Protein AF-A0A7Y6E317-F1 (afdb_monomer)

pLDDT: mean 88.67, std 10.85, range [47.34, 97.62]

Solvent-accessible surface area (backbone atoms only — not comparable to full-atom values): 9602 Å² total; per-residue (Å²): 120,36,88,56,38,28,63,98,38,76,61,30,47,46,43,98,84,59,35,38,31,49,79,57,83,56,77,67,65,82,89,54,83,58,74,73,53,72,51,74,53,86,50,96,90,44,61,62,51,70,59,66,52,75,54,56,74,74,80,48,93,50,14,45,26,78,70,55,42,61,50,78,48,72,68,90,76,86,43,67,40,76,44,50,21,90,73,31,57,73,54,52,44,40,27,35,38,28,58,35,38,39,33,60,44,98,93,46,77,42,65,43,77,62,68,45,67,31,55,73,78,43,53,29,34,65,37,78,44,66,49,86,59,79,48,99,75,80,63,81,56,81,42,75,58,98,61,34,23,35,34,68,53,66,30,57,39,54,67,66,116

Radius of gyration: 15.61 Å; Cα contacts (8 Å, |Δi|>4): 327; chains: 1; bounding box: 36×40×39 Å

Structure (mmCIF, N/CA/C/O backbone):
data_AF-A0A7Y6E317-F1
#
_entry.id   AF-A0A7Y6E317-F1
#
loop_
_atom_site.group_PDB
_atom_site.id
_atom_site.type_symbol
_atom_site.label_atom_id
_atom_site.label_alt_id
_atom_site.label_comp_id
_atom_site.label_asym_id
_atom_site.label_entity_id
_atom_site.label_seq_id
_atom_site.pdbx_PDB_ins_code
_atom_site.Cartn_x
_atom_site.Cartn_y
_atom_site.Cartn_z
_atom_site.occupancy
_atom_site.B_iso_or_equiv
_atom_site.auth_seq_id
_atom_site.auth_comp_id
_atom_site.auth_asym_id
_atom_site.auth_atom_id
_atom_site.pdbx_PDB_model_num
ATOM 1 N N . ILE A 1 1 ? -8.716 -2.392 -4.555 1.00 86.50 1 ILE A N 1
ATOM 2 C CA . ILE A 1 1 ? -8.665 -1.163 -5.381 1.00 86.50 1 ILE A CA 1
ATOM 3 C C . ILE A 1 1 ? -7.260 -1.083 -5.935 1.00 86.50 1 ILE A C 1
ATOM 5 O O . ILE A 1 1 ? -6.345 -1.385 -5.187 1.00 86.50 1 ILE A O 1
ATOM 9 N N . ALA A 1 2 ? -7.103 -0.857 -7.234 1.00 85.69 2 ALA A N 1
ATOM 10 C CA . ALA A 1 2 ? -5.797 -0.794 -7.885 1.00 85.69 2 ALA A CA 1
ATOM 11 C C . ALA A 1 2 ? -5.944 -0.103 -9.243 1.00 85.69 2 ALA A C 1
ATOM 13 O O . ALA A 1 2 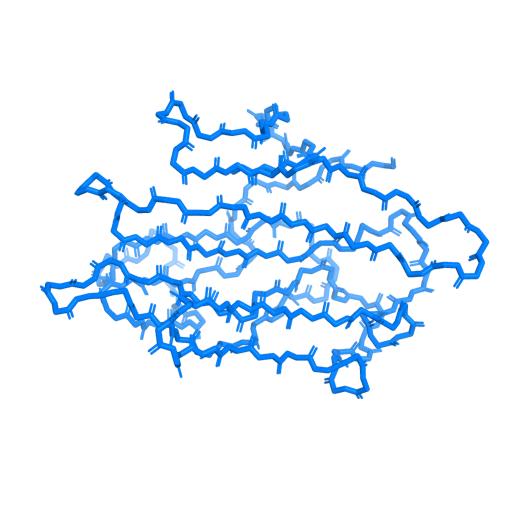? -6.921 -0.361 -9.956 1.00 85.69 2 ALA A O 1
ATOM 14 N N . ALA A 1 3 ? -4.952 0.710 -9.609 1.00 86.44 3 ALA A N 1
ATOM 15 C CA . ALA A 1 3 ? -4.855 1.347 -10.922 1.00 86.44 3 ALA A CA 1
ATOM 16 C C . ALA A 1 3 ? -4.437 0.377 -12.049 1.00 86.44 3 ALA A C 1
ATOM 18 O O . ALA A 1 3 ? -4.433 0.741 -13.219 1.00 86.44 3 ALA A O 1
ATOM 19 N N . PHE A 1 4 ? -4.164 -0.887 -11.714 1.00 87.81 4 PHE A N 1
ATOM 20 C CA . PHE A 1 4 ? -3.746 -1.938 -12.641 1.00 87.81 4 PHE A CA 1
ATOM 21 C C . PHE A 1 4 ? -4.597 -3.216 -12.489 1.00 87.81 4 PHE A C 1
ATOM 23 O O . PHE A 1 4 ? -5.147 -3.491 -11.411 1.00 87.81 4 PHE A O 1
ATOM 30 N N . PRO A 1 5 ? -4.733 -4.026 -13.557 1.00 91.25 5 PRO A N 1
ATOM 31 C CA . PRO A 1 5 ? -5.554 -5.232 -13.543 1.00 91.25 5 PRO A CA 1
ATOM 32 C C . PRO A 1 5 ? -4.842 -6.427 -12.891 1.00 91.25 5 PRO A C 1
ATOM 34 O O . PRO A 1 5 ? -3.612 -6.504 -12.816 1.00 91.25 5 PRO A O 1
ATOM 37 N N . ALA A 1 6 ? -5.637 -7.404 -12.464 1.00 93.81 6 ALA A N 1
ATOM 38 C CA . ALA A 1 6 ? -5.183 -8.751 -12.131 1.00 93.81 6 ALA A CA 1
ATOM 39 C C . ALA A 1 6 ? -6.094 -9.787 -12.795 1.00 93.81 6 ALA A C 1
ATOM 41 O O . ALA A 1 6 ? -7.154 -9.460 -13.329 1.00 93.81 6 ALA A O 1
ATOM 42 N N . THR A 1 7 ? -5.681 -11.049 -12.769 1.00 94.06 7 THR A N 1
ATOM 43 C CA . THR A 1 7 ? -6.450 -12.162 -13.339 1.00 94.06 7 THR A CA 1
ATOM 44 C C . THR A 1 7 ? -7.867 -12.178 -12.759 1.00 94.06 7 THR A C 1
ATOM 46 O O . THR A 1 7 ? -8.041 -12.347 -11.555 1.00 94.06 7 THR A O 1
ATOM 49 N N . GLY A 1 8 ? -8.876 -11.967 -13.610 1.00 93.25 8 GLY A N 1
ATOM 50 C CA . GLY A 1 8 ? -10.289 -11.922 -13.210 1.00 93.25 8 GLY A CA 1
ATOM 51 C C . GLY A 1 8 ? -10.718 -10.677 -12.422 1.00 93.25 8 GLY A C 1
ATOM 52 O O . GLY A 1 8 ? -11.879 -10.591 -12.031 1.00 93.25 8 GLY A O 1
ATOM 53 N N . ILE A 1 9 ? -9.825 -9.706 -12.198 1.00 93.19 9 ILE A N 1
ATOM 54 C CA . ILE A 1 9 ? -10.099 -8.490 -11.423 1.00 93.19 9 ILE A CA 1
ATOM 55 C C . ILE A 1 9 ? -9.816 -7.251 -12.288 1.00 93.19 9 ILE A C 1
ATOM 57 O O . ILE A 1 9 ? -8.646 -6.951 -12.554 1.00 93.19 9 ILE A O 1
ATOM 61 N N . PRO A 1 10 ? -10.854 -6.504 -12.716 1.00 91.94 10 PRO A N 1
ATOM 62 C CA . PRO A 1 10 ? -10.664 -5.289 -13.499 1.00 91.94 10 PRO A CA 1
ATOM 63 C C . PRO A 1 10 ? -10.066 -4.157 -12.655 1.00 91.94 10 PRO A C 1
ATOM 65 O O . PRO A 1 10 ? -10.118 -4.178 -11.421 1.00 91.94 10 PRO A O 1
ATOM 68 N N . ILE A 1 11 ? -9.544 -3.137 -13.341 1.00 92.12 11 ILE A N 1
ATOM 69 C CA . ILE A 1 11 ? -9.101 -1.883 -12.722 1.00 92.12 11 ILE A CA 1
ATOM 70 C C . ILE A 1 11 ? -10.285 -1.248 -11.990 1.00 92.12 11 ILE A C 1
ATOM 72 O O . ILE A 1 11 ? -11.388 -1.143 -12.531 1.00 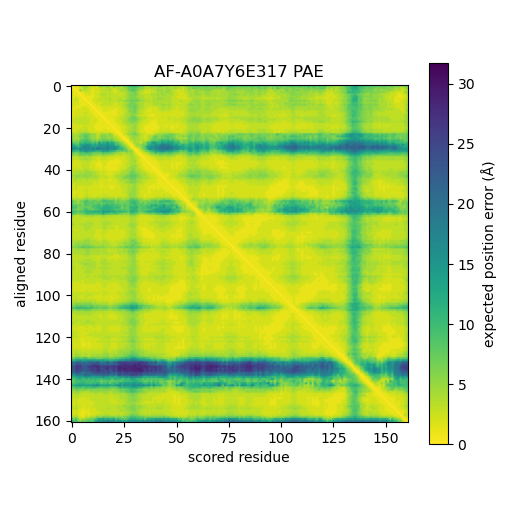92.12 11 ILE A O 1
ATOM 76 N N . ARG A 1 12 ? -10.047 -0.814 -10.753 1.00 94.44 12 ARG A N 1
ATOM 77 C CA . ARG A 1 12 ? -10.998 -0.030 -9.962 1.00 94.44 12 ARG A CA 1
ATOM 78 C C . ARG A 1 12 ? -10.211 0.973 -9.142 1.00 94.44 12 ARG A C 1
ATOM 80 O O . ARG A 1 12 ? -9.424 0.556 -8.292 1.00 94.44 12 ARG A O 1
ATOM 87 N N . LEU A 1 13 ? -10.460 2.256 -9.390 1.00 94.75 13 LEU A N 1
ATOM 88 C CA . LEU A 1 13 ? -9.830 3.366 -8.674 1.00 94.75 13 LEU A CA 1
ATOM 89 C C . LEU A 1 13 ? -10.569 3.735 -7.387 1.00 94.75 13 LEU A C 1
ATOM 91 O O . LEU A 1 13 ? -9.992 4.398 -6.541 1.00 94.75 13 LEU A O 1
ATOM 95 N N . SER A 1 14 ? -11.806 3.276 -7.193 1.00 96.25 14 SER A N 1
ATOM 96 C CA . SER A 1 14 ? -12.551 3.511 -5.958 1.00 96.25 14 SER A CA 1
ATOM 97 C C . SER A 1 14 ? -13.300 2.273 -5.474 1.00 96.25 14 SER A C 1
ATOM 99 O O . SER A 1 14 ? -13.703 1.416 -6.274 1.00 96.25 14 SER A O 1
ATOM 101 N N . SER A 1 15 ? -13.495 2.169 -4.158 1.00 94.00 15 SER A N 1
ATOM 102 C CA . SER A 1 15 ? -14.475 1.250 -3.573 1.00 94.00 15 SER A CA 1
ATOM 103 C C . SER A 1 15 ? -15.893 1.635 -3.999 1.00 94.00 15 SER A C 1
ATOM 105 O O . SER A 1 15 ? -16.148 2.755 -4.446 1.00 94.00 15 SER A O 1
ATOM 107 N N . ALA A 1 16 ? -16.825 0.685 -3.898 1.00 92.44 16 ALA A N 1
ATOM 108 C CA . ALA A 1 16 ? -18.210 0.894 -4.324 1.00 92.44 16 ALA A CA 1
ATOM 109 C C . ALA A 1 16 ? -18.914 2.015 -3.538 1.00 92.44 16 ALA A C 1
ATOM 111 O O . ALA A 1 16 ? -19.790 2.681 -4.075 1.00 92.44 16 ALA A O 1
ATOM 112 N N . ASP A 1 17 ? -18.511 2.222 -2.286 1.00 93.56 17 ASP A N 1
ATOM 113 C CA . ASP A 1 17 ? -19.004 3.262 -1.383 1.00 93.56 17 ASP A CA 1
ATOM 114 C C . ASP A 1 17 ? -18.135 4.534 -1.377 1.00 93.56 17 ASP A C 1
ATOM 116 O O . ASP A 1 17 ? -18.422 5.458 -0.625 1.00 93.56 17 ASP A O 1
ATOM 120 N N . GLY A 1 18 ? -17.072 4.591 -2.189 1.00 95.00 18 GLY A N 1
ATOM 121 C CA . GLY A 1 18 ? -16.167 5.743 -2.282 1.00 95.00 18 GLY A CA 1
ATOM 122 C C . GLY A 1 18 ? -15.202 5.923 -1.104 1.00 95.00 18 GLY A C 1
ATOM 123 O O . GLY A 1 18 ? -14.386 6.839 -1.137 1.00 95.00 18 GLY A O 1
ATOM 124 N N . ALA A 1 19 ? -15.252 5.049 -0.097 1.00 95.94 19 ALA A N 1
ATOM 125 C CA . ALA A 1 19 ? -14.423 5.126 1.102 1.00 95.94 19 ALA A CA 1
ATOM 126 C C . ALA A 1 19 ? -12.917 4.972 0.839 1.00 95.94 19 ALA A C 1
ATOM 128 O O . ALA A 1 19 ? -12.110 5.514 1.583 1.00 95.94 19 ALA A O 1
ATOM 129 N N . VAL A 1 20 ? -12.519 4.245 -0.208 1.00 96.62 20 VAL A N 1
ATOM 130 C CA . VAL A 1 20 ? -11.116 4.134 -0.636 1.00 96.62 20 VAL A CA 1
ATOM 131 C C . VAL A 1 20 ? -11.015 4.613 -2.072 1.00 96.62 20 VAL A C 1
ATOM 133 O O . VAL A 1 20 ? -11.698 4.059 -2.938 1.00 96.62 20 VAL A O 1
ATOM 136 N N . ARG A 1 21 ? -10.155 5.599 -2.341 1.00 96.81 21 ARG A N 1
ATOM 137 C CA . ARG A 1 21 ? -10.000 6.221 -3.660 1.00 96.81 21 ARG A CA 1
ATOM 138 C C . ARG A 1 21 ? -8.531 6.423 -4.017 1.00 96.81 21 ARG A C 1
ATOM 140 O O . ARG A 1 21 ? -7.817 7.159 -3.358 1.00 96.81 21 ARG A O 1
ATOM 147 N N . HIS A 1 22 ? -8.096 5.807 -5.105 1.00 94.88 22 HIS A N 1
ATOM 148 C CA . HIS A 1 22 ? -6.812 6.074 -5.743 1.00 94.88 22 HIS A CA 1
ATOM 149 C C . HIS A 1 22 ? -6.952 7.297 -6.652 1.00 94.88 22 HIS A C 1
ATOM 151 O O . HIS A 1 22 ? -7.849 7.326 -7.500 1.00 94.88 22 HIS A O 1
ATOM 157 N N . LEU A 1 23 ? -6.068 8.287 -6.520 1.00 92.69 23 LEU A N 1
ATOM 158 C CA . LEU A 1 23 ? -6.168 9.558 -7.255 1.00 92.69 23 LEU A CA 1
ATOM 159 C C . LEU A 1 23 ? -5.662 9.501 -8.710 1.00 92.69 23 LEU A C 1
ATOM 161 O O . LEU A 1 23 ? -5.564 10.530 -9.372 1.00 92.69 23 LEU A O 1
ATOM 165 N N . GLY A 1 24 ? -5.417 8.298 -9.230 1.00 83.62 24 GLY A N 1
ATOM 166 C CA . GLY A 1 24 ? -4.831 8.054 -10.551 1.00 83.62 24 GLY A CA 1
ATOM 167 C C . GLY A 1 24 ? -3.385 7.555 -10.498 1.00 83.62 24 GLY A C 1
ATOM 168 O O . GLY A 1 24 ? -2.719 7.684 -9.477 1.00 83.62 24 GLY A O 1
ATOM 169 N N . ASP A 1 25 ? -2.962 6.943 -11.604 1.00 82.00 25 ASP A N 1
ATOM 170 C CA . ASP A 1 25 ? -1.586 6.503 -11.879 1.00 82.00 25 ASP A CA 1
ATOM 171 C C . ASP A 1 25 ? -0.785 7.705 -12.393 1.00 82.00 25 ASP A C 1
ATOM 173 O O . ASP A 1 25 ? -1.223 8.383 -13.334 1.00 82.00 25 ASP A O 1
ATOM 177 N N . VAL A 1 26 ? 0.359 7.996 -11.775 1.00 82.69 26 VAL A N 1
ATOM 178 C CA . VAL A 1 26 ? 1.191 9.153 -12.121 1.00 82.69 26 VAL A CA 1
ATOM 179 C C . VAL A 1 26 ? 2.508 8.666 -12.695 1.00 82.69 26 VAL A C 1
ATOM 181 O O . VAL A 1 26 ? 3.377 8.127 -12.016 1.00 82.69 26 VAL A O 1
ATOM 184 N N . LYS A 1 27 ? 2.698 8.921 -13.989 1.00 76.25 27 LYS A N 1
ATOM 185 C CA . LYS A 1 27 ? 3.952 8.591 -14.664 1.00 76.25 27 LYS A CA 1
ATOM 186 C C . LYS A 1 27 ? 4.990 9.665 -14.402 1.00 76.25 27 LYS A C 1
ATOM 188 O O . LYS A 1 27 ? 4.733 10.855 -14.574 1.00 76.25 27 LYS A O 1
ATOM 193 N N . ARG A 1 28 ? 6.207 9.234 -14.078 1.00 71.19 28 ARG A N 1
ATOM 194 C CA . ARG A 1 28 ? 7.352 10.135 -13.972 1.00 71.19 28 ARG A CA 1
ATOM 195 C C . ARG A 1 28 ? 7.631 10.793 -15.327 1.00 71.19 28 ARG A C 1
ATOM 197 O O . ARG A 1 28 ? 7.905 10.103 -16.307 1.00 71.19 28 ARG A O 1
ATOM 204 N N . SER A 1 29 ? 7.611 12.125 -15.374 1.00 67.81 29 SER A N 1
ATOM 205 C CA . SER A 1 29 ? 8.057 12.907 -16.532 1.00 67.81 29 SER A CA 1
ATOM 206 C C . SER A 1 29 ? 9.330 13.682 -16.188 1.00 67.81 29 SER A C 1
ATOM 208 O O . SER A 1 29 ? 9.299 14.667 -15.448 1.00 67.81 29 SER A O 1
ATOM 210 N N . GLY A 1 30 ? 10.468 13.243 -16.727 1.00 68.88 30 GLY A N 1
ATOM 211 C CA . GLY A 1 30 ? 11.760 13.888 -16.487 1.00 68.88 30 GLY A CA 1
ATOM 212 C C . GLY A 1 30 ? 12.221 13.795 -15.025 1.00 68.88 30 GLY A C 1
ATOM 213 O O . GLY A 1 30 ? 12.165 12.732 -14.407 1.00 68.88 30 GLY A O 1
ATOM 214 N N . ALA A 1 31 ? 12.720 14.907 -14.478 1.00 66.88 31 ALA A N 1
ATOM 215 C CA . ALA A 1 31 ? 13.331 14.943 -13.147 1.00 66.88 31 ALA A CA 1
ATOM 216 C C . ALA A 1 31 ? 12.325 15.023 -11.983 1.00 66.88 31 ALA A C 1
ATOM 218 O O . ALA A 1 31 ? 12.718 14.763 -10.847 1.00 66.88 31 ALA A O 1
ATOM 219 N N . GLN A 1 32 ? 11.056 15.360 -12.240 1.00 73.88 32 GLN A N 1
ATOM 220 C CA . GLN A 1 32 ? 10.048 15.527 -11.188 1.00 73.88 32 GLN A CA 1
ATOM 221 C C . GLN A 1 32 ? 9.718 14.191 -10.515 1.00 73.88 32 GLN A C 1
ATOM 223 O O . GLN A 1 32 ? 9.691 13.149 -11.173 1.00 73.88 32 GLN A O 1
ATOM 228 N N . MET A 1 33 ? 9.490 14.227 -9.202 1.00 80.44 33 MET A N 1
ATOM 229 C CA . MET A 1 33 ? 8.986 13.075 -8.460 1.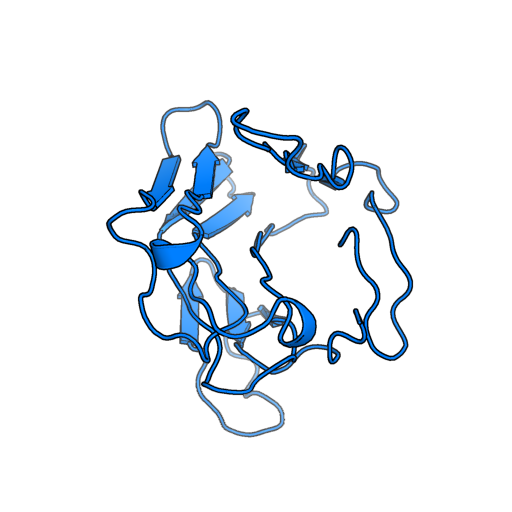00 80.44 33 MET A CA 1
ATOM 230 C C . MET A 1 33 ? 7.532 12.828 -8.858 1.00 80.44 33 MET A C 1
ATOM 232 O O . MET A 1 33 ? 6.736 13.762 -8.900 1.00 80.44 33 MET A O 1
ATOM 236 N N . ALA A 1 34 ? 7.211 11.577 -9.180 1.00 87.56 34 ALA A N 1
ATOM 237 C CA . ALA A 1 34 ? 5.830 11.141 -9.312 1.00 87.56 34 ALA A CA 1
ATOM 238 C C . ALA A 1 34 ? 5.313 10.770 -7.921 1.00 87.56 34 ALA A C 1
ATOM 240 O O . ALA A 1 34 ? 6.004 10.067 -7.182 1.00 87.56 34 ALA A O 1
ATOM 241 N N . GLU A 1 35 ? 4.122 11.248 -7.585 1.00 91.19 35 GLU A N 1
ATOM 242 C CA . GLU A 1 35 ? 3.440 10.947 -6.332 1.00 91.19 35 GLU A CA 1
ATOM 243 C C . GLU A 1 35 ? 2.070 10.358 -6.652 1.00 91.19 35 GLU A C 1
ATOM 245 O O . GLU A 1 35 ? 1.320 10.906 -7.462 1.00 91.19 35 GLU A O 1
ATOM 250 N N . GLU A 1 36 ? 1.754 9.238 -6.010 1.00 92.31 36 GLU A N 1
ATOM 251 C CA . GLU A 1 36 ? 0.447 8.600 -6.089 1.00 92.31 36 GLU A CA 1
ATOM 252 C C . GLU A 1 36 ? -0.176 8.556 -4.705 1.00 92.31 36 GLU A C 1
ATOM 254 O O . GLU A 1 36 ? 0.455 8.139 -3.735 1.00 92.31 36 GLU A O 1
ATOM 259 N N . VAL A 1 37 ? -1.439 8.969 -4.626 1.00 95.00 37 VAL A N 1
ATOM 260 C CA . VAL A 1 37 ? -2.161 9.102 -3.362 1.00 95.00 37 VAL A CA 1
ATOM 261 C C . VAL A 1 37 ? -3.378 8.185 -3.362 1.00 95.00 37 VAL A C 1
ATOM 263 O O . VAL A 1 37 ? -4.149 8.130 -4.329 1.00 95.00 37 VAL A O 1
ATOM 266 N N . ILE A 1 38 ? -3.563 7.482 -2.246 1.00 96.31 38 ILE A N 1
ATOM 267 C CA . ILE A 1 38 ? -4.782 6.743 -1.928 1.00 96.31 38 ILE A CA 1
ATOM 268 C C . ILE A 1 38 ? -5.459 7.455 -0.759 1.00 96.31 38 ILE A C 1
ATOM 270 O O . ILE A 1 38 ? -4.978 7.413 0.367 1.00 96.31 38 ILE A O 1
ATOM 274 N N . GLU A 1 39 ? -6.596 8.086 -1.025 1.00 96.56 39 GLU A N 1
ATOM 275 C CA . GLU A 1 39 ? -7.443 8.669 0.009 1.00 96.56 39 GLU A CA 1
ATOM 276 C C . GLU A 1 39 ? -8.323 7.598 0.650 1.00 96.56 39 GLU A C 1
ATOM 278 O O . GLU A 1 39 ? -8.924 6.763 -0.039 1.00 96.56 39 GLU A O 1
ATOM 283 N N . ILE A 1 40 ? -8.422 7.645 1.978 1.00 96.50 40 ILE A N 1
ATOM 284 C CA . ILE A 1 40 ? -9.181 6.681 2.769 1.00 96.50 40 ILE A CA 1
ATOM 285 C C . ILE A 1 40 ? -10.063 7.436 3.763 1.00 96.50 40 ILE A C 1
ATOM 287 O O . ILE A 1 40 ? -9.576 8.066 4.695 1.00 96.50 40 ILE A O 1
ATOM 291 N N . HIS A 1 41 ? -11.374 7.312 3.585 1.00 94.69 41 HIS A N 1
ATOM 292 C CA . HIS A 1 41 ? -12.398 7.774 4.513 1.00 94.69 41 HIS A CA 1
ATOM 293 C C . HIS A 1 41 ? -13.095 6.546 5.097 1.00 94.69 41 HIS A C 1
ATOM 295 O O . HIS A 1 41 ? -14.017 5.993 4.494 1.00 94.69 41 HIS A O 1
ATOM 301 N N . LEU A 1 42 ? -12.608 6.073 6.247 1.00 93.12 42 LEU A N 1
ATOM 302 C CA . LEU A 1 42 ? -13.151 4.872 6.881 1.00 93.12 42 LEU A CA 1
ATOM 303 C C . LEU A 1 42 ? -14.610 5.075 7.303 1.00 93.12 42 LEU A C 1
ATOM 305 O O . LEU A 1 42 ? -15.030 6.160 7.699 1.00 93.12 42 LEU A O 1
ATOM 309 N N . ASN A 1 43 ? -15.370 3.988 7.228 1.00 92.38 43 ASN A N 1
ATOM 310 C CA . ASN A 1 43 ? -16.732 3.885 7.732 1.00 92.38 43 ASN A CA 1
ATOM 311 C C . ASN A 1 43 ? -16.902 2.542 8.457 1.00 92.38 43 ASN A C 1
ATOM 313 O O . ASN A 1 43 ? -16.038 1.664 8.363 1.00 92.38 43 ASN A O 1
ATOM 317 N N . ASP A 1 44 ? -18.034 2.351 9.132 1.00 91.19 44 ASP A N 1
ATOM 318 C CA . ASP A 1 44 ? -18.291 1.176 9.980 1.00 91.19 44 ASP A CA 1
ATOM 319 C C . ASP A 1 44 ? -18.309 -0.165 9.224 1.00 91.19 44 ASP A C 1
ATOM 321 O O . ASP A 1 44 ? -18.277 -1.233 9.833 1.00 91.19 44 ASP A O 1
ATOM 325 N N . ARG A 1 45 ? -18.352 -0.146 7.886 1.00 91.81 45 ARG A N 1
ATOM 326 C CA . ARG A 1 45 ? -18.302 -1.353 7.045 1.00 91.81 45 ARG A CA 1
ATOM 327 C C . ARG A 1 45 ? -16.875 -1.775 6.705 1.00 91.81 45 ARG A C 1
ATOM 329 O O . ARG A 1 45 ? -16.681 -2.862 6.162 1.00 91.81 45 ARG A O 1
ATOM 336 N N . ILE A 1 46 ? -15.884 -0.936 7.000 1.00 93.19 46 ILE A N 1
ATOM 337 C CA . ILE A 1 46 ? -14.474 -1.194 6.719 1.00 93.19 46 ILE A CA 1
ATOM 338 C C . ILE A 1 46 ? -13.755 -1.437 8.035 1.00 93.19 46 ILE A C 1
ATOM 340 O O . ILE A 1 46 ? -13.546 -0.526 8.829 1.00 93.19 46 ILE A O 1
ATOM 344 N N . ARG A 1 47 ? -13.329 -2.686 8.235 1.00 93.38 47 ARG A N 1
ATOM 345 C CA . ARG A 1 47 ? -12.513 -3.074 9.388 1.00 93.38 47 ARG A CA 1
ATOM 346 C C . ARG A 1 47 ? -11.070 -2.581 9.261 1.00 93.38 47 ARG A C 1
ATOM 348 O O . ARG A 1 47 ? -10.491 -2.139 10.248 1.00 93.38 47 ARG A O 1
ATOM 355 N N . ALA A 1 48 ? -10.497 -2.677 8.064 1.00 95.00 48 ALA A N 1
ATOM 356 C CA . ALA A 1 48 ? -9.142 -2.228 7.782 1.00 95.00 48 ALA A CA 1
ATOM 357 C C . ALA A 1 48 ? -8.919 -1.969 6.291 1.00 95.00 48 ALA A C 1
ATOM 359 O O . ALA A 1 48 ? -9.630 -2.506 5.437 1.00 95.00 48 ALA A O 1
ATOM 360 N N . VAL A 1 49 ? -7.876 -1.198 5.997 1.00 96.06 49 VAL A N 1
ATOM 361 C CA . VAL A 1 49 ? -7.312 -1.010 4.662 1.00 96.06 49 VAL A CA 1
ATOM 362 C C . VAL A 1 49 ? -5.827 -1.346 4.716 1.00 96.06 49 VAL A C 1
ATOM 364 O O . VAL A 1 49 ? -5.102 -0.889 5.595 1.00 96.06 49 VAL A O 1
ATOM 367 N N . ILE A 1 50 ? -5.375 -2.159 3.767 1.00 96.44 50 ILE A N 1
ATOM 368 C CA . ILE A 1 50 ? -3.976 -2.564 3.635 1.00 96.44 50 ILE A CA 1
ATOM 369 C C . ILE A 1 50 ? -3.506 -2.022 2.289 1.00 96.44 50 ILE A C 1
ATOM 371 O O . ILE A 1 50 ? -3.839 -2.626 1.269 1.00 96.44 50 ILE A O 1
ATOM 375 N N . PRO A 1 51 ? -2.849 -0.853 2.240 1.00 95.88 51 PRO A N 1
ATOM 376 C CA . PRO A 1 51 ? -2.248 -0.353 1.011 1.00 95.88 51 PRO A CA 1
ATOM 377 C C . PRO A 1 51 ? -1.032 -1.205 0.631 1.00 95.88 51 PRO A C 1
ATOM 379 O O . PRO A 1 51 ? -0.325 -1.726 1.492 1.00 95.88 51 PRO A O 1
ATOM 382 N N . TRP A 1 52 ? -0.773 -1.340 -0.667 1.00 95.56 52 TRP A N 1
ATOM 383 C CA . TRP A 1 52 ? 0.459 -1.944 -1.164 1.00 95.56 52 TRP A CA 1
ATOM 384 C C . TRP A 1 52 ? 0.960 -1.198 -2.396 1.00 95.56 52 TRP A C 1
ATOM 386 O O . TRP A 1 52 ? 0.172 -0.819 -3.262 1.00 95.56 52 TRP A O 1
ATOM 396 N N . ALA A 1 53 ? 2.276 -1.031 -2.480 1.00 94.50 53 ALA A N 1
ATOM 397 C CA . ALA A 1 53 ? 2.964 -0.578 -3.678 1.00 94.50 53 ALA A CA 1
ATOM 398 C C . ALA A 1 53 ? 3.335 -1.786 -4.544 1.00 94.50 53 ALA A C 1
ATOM 400 O O . ALA A 1 53 ? 3.666 -2.858 -4.025 1.00 94.50 53 ALA A O 1
ATOM 401 N N . TYR A 1 54 ? 3.288 -1.614 -5.864 1.00 92.12 54 TYR A N 1
ATOM 402 C CA . TYR A 1 54 ? 3.607 -2.659 -6.830 1.00 92.12 54 TYR A CA 1
ATOM 403 C C . TYR A 1 54 ? 4.538 -2.128 -7.924 1.00 92.12 54 TYR A C 1
ATOM 405 O O . TYR A 1 54 ? 4.231 -1.132 -8.569 1.00 92.12 54 TYR A O 1
ATOM 413 N N . SER A 1 55 ? 5.653 -2.819 -8.149 1.00 87.50 55 SER A N 1
ATOM 414 C CA . SER A 1 55 ? 6.587 -2.571 -9.246 1.00 87.50 55 SER A CA 1
ATOM 415 C C . SER A 1 55 ? 6.593 -3.788 -10.165 1.00 87.50 55 SER A C 1
ATOM 417 O O . SER A 1 55 ? 7.131 -4.830 -9.802 1.00 87.50 55 SER A O 1
ATOM 419 N N . ALA A 1 56 ? 5.958 -3.678 -11.333 1.00 79.00 56 ALA A N 1
ATOM 420 C CA . ALA A 1 56 ? 5.784 -4.806 -12.245 1.00 79.00 56 ALA A CA 1
ATOM 421 C C . ALA A 1 56 ? 7.112 -5.359 -12.776 1.00 79.00 56 ALA A C 1
ATOM 423 O O . ALA A 1 56 ? 8.018 -4.587 -13.087 1.00 79.00 56 ALA A O 1
ATOM 424 N N . GLN A 1 57 ? 7.191 -6.678 -13.003 1.00 76.62 57 GLN A N 1
ATOM 425 C CA . GLN A 1 57 ? 8.353 -7.303 -13.659 1.00 76.62 57 GLN A CA 1
ATOM 426 C C . GLN A 1 57 ? 8.694 -6.668 -15.007 1.00 76.62 57 GLN A C 1
ATOM 428 O O . GLN A 1 57 ? 9.862 -6.577 -15.386 1.00 76.62 57 GLN A O 1
ATOM 433 N N . SER A 1 58 ? 7.676 -6.232 -15.748 1.00 76.06 58 SER A N 1
ATOM 434 C CA . SER A 1 58 ? 7.855 -5.621 -17.062 1.00 76.06 58 SER A CA 1
ATOM 435 C C . SER A 1 58 ? 8.553 -4.259 -17.020 1.00 76.06 58 SER A C 1
ATOM 437 O O . SER A 1 58 ? 9.081 -3.831 -18.044 1.00 76.06 58 SER A O 1
ATOM 439 N N . ASN A 1 59 ? 8.660 -3.626 -15.845 1.00 70.75 59 ASN A N 1
ATOM 440 C CA . ASN A 1 59 ? 9.439 -2.399 -15.656 1.00 70.75 59 ASN A CA 1
ATOM 441 C C . ASN A 1 59 ? 10.963 -2.640 -15.735 1.00 70.75 59 ASN A C 1
ATOM 443 O O . ASN A 1 59 ? 11.745 -1.685 -15.713 1.00 70.75 59 ASN A O 1
ATOM 447 N N . GLY A 1 60 ? 11.394 -3.899 -15.870 1.00 73.69 60 GLY A N 1
ATOM 448 C CA . GLY A 1 60 ? 12.788 -4.297 -16.026 1.00 73.69 60 GLY A CA 1
ATOM 449 C C . GLY A 1 60 ? 13.468 -4.637 -14.701 1.00 73.69 60 GLY A C 1
ATOM 450 O O . GLY A 1 60 ? 12.827 -4.805 -13.668 1.00 73.69 60 GLY A O 1
ATOM 451 N N . ALA A 1 61 ? 14.795 -4.769 -14.741 1.00 77.56 61 ALA A N 1
ATOM 452 C CA . ALA A 1 61 ? 15.587 -5.043 -13.547 1.00 77.56 61 ALA A CA 1
ATOM 453 C C . ALA A 1 61 ? 15.698 -3.782 -12.678 1.00 77.56 61 ALA A C 1
ATOM 455 O O . ALA A 1 61 ? 16.323 -2.790 -13.073 1.00 77.56 61 ALA A O 1
ATOM 456 N N . GLY A 1 62 ? 15.106 -3.831 -11.489 1.00 83.69 62 GLY A N 1
ATOM 457 C CA . GLY A 1 62 ? 15.238 -2.796 -10.478 1.00 83.69 62 GLY A CA 1
ATOM 458 C C . GLY A 1 62 ? 14.452 -3.122 -9.217 1.00 83.69 62 GLY A C 1
ATOM 459 O O . GLY A 1 62 ? 13.667 -4.063 -9.170 1.00 83.69 62 GLY A O 1
ATOM 460 N N . SER A 1 63 ? 14.718 -2.356 -8.168 1.00 91.25 63 SER A N 1
ATOM 461 C CA . SER A 1 63 ? 14.158 -2.537 -6.831 1.00 91.25 63 SER A CA 1
ATOM 462 C C . SER A 1 63 ? 13.532 -1.236 -6.344 1.00 91.25 63 SER A C 1
ATOM 464 O O . SER A 1 63 ? 13.842 -0.165 -6.875 1.00 91.25 63 SER A O 1
ATOM 466 N N . PHE A 1 64 ? 12.685 -1.305 -5.314 1.00 94.12 64 PHE A N 1
ATOM 467 C CA . PHE A 1 64 ? 12.091 -0.114 -4.693 1.00 94.12 64 PHE A CA 1
ATOM 468 C C . PHE A 1 64 ? 13.163 0.922 -4.316 1.00 94.12 64 PHE A C 1
ATOM 470 O O . PHE A 1 64 ? 13.014 2.102 -4.630 1.00 94.12 64 PHE A O 1
ATOM 477 N N . HIS A 1 65 ? 14.298 0.467 -3.777 1.00 94.38 65 HIS A N 1
ATOM 478 C CA . HIS A 1 65 ? 15.458 1.314 -3.499 1.00 94.38 65 HIS A CA 1
ATOM 479 C C . HIS A 1 65 ? 16.035 1.977 -4.755 1.00 94.38 65 HIS A C 1
ATOM 481 O O . HIS A 1 65 ? 16.262 3.185 -4.793 1.00 94.38 65 HIS A O 1
ATOM 487 N N . ARG A 1 66 ? 16.297 1.194 -5.810 1.00 92.38 66 ARG A N 1
ATOM 488 C CA . ARG A 1 66 ? 16.904 1.708 -7.050 1.00 92.38 66 ARG A CA 1
ATOM 489 C C . ARG A 1 66 ? 15.995 2.710 -7.761 1.00 92.38 66 ARG A C 1
ATOM 491 O O . ARG A 1 66 ? 16.495 3.667 -8.345 1.00 92.38 66 ARG A O 1
ATOM 498 N N . TYR A 1 67 ? 14.685 2.501 -7.693 1.00 89.69 67 TYR A N 1
ATOM 499 C CA . TYR A 1 67 ? 13.684 3.425 -8.223 1.00 89.69 67 TYR A CA 1
ATOM 500 C C . TYR A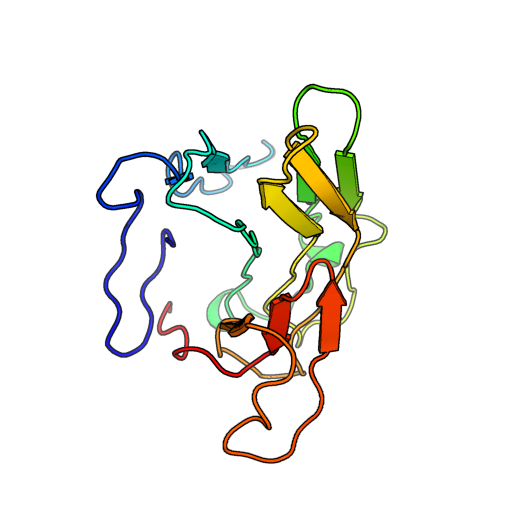 1 67 ? 13.392 4.608 -7.296 1.00 89.69 67 TYR A C 1
ATOM 502 O O . TYR A 1 67 ? 12.604 5.479 -7.657 1.00 89.69 67 TYR A O 1
ATOM 510 N N . GLN A 1 68 ? 14.068 4.674 -6.147 1.00 92.75 68 GLN A N 1
ATOM 511 C CA . GLN A 1 68 ? 13.924 5.723 -5.146 1.00 92.75 68 GLN A CA 1
ATOM 512 C C . GLN A 1 68 ? 12.480 5.868 -4.636 1.00 92.75 68 GLN A C 1
ATOM 514 O O . GLN A 1 68 ? 12.015 6.979 -4.390 1.00 92.75 68 GLN A O 1
ATOM 519 N N . VAL A 1 69 ? 11.771 4.747 -4.476 1.00 92.62 69 VAL A N 1
ATOM 520 C CA . VAL A 1 69 ? 10.384 4.725 -3.995 1.00 92.62 69 VAL A CA 1
ATOM 521 C C . VAL A 1 69 ? 10.361 4.914 -2.484 1.00 92.62 69 VAL A C 1
ATOM 523 O O . VAL A 1 69 ? 10.914 4.091 -1.758 1.00 92.62 69 VAL A O 1
ATOM 526 N N . SER A 1 70 ? 9.697 5.966 -2.016 1.00 95.62 70 SER A N 1
ATOM 527 C CA . SER A 1 70 ? 9.261 6.107 -0.625 1.00 95.62 70 SER A CA 1
ATOM 528 C C . SER A 1 70 ? 7.781 5.756 -0.501 1.00 95.62 70 SER A C 1
ATOM 530 O O . SER A 1 70 ? 7.025 5.878 -1.465 1.00 95.62 70 SER A O 1
ATOM 532 N N . MET A 1 71 ? 7.365 5.302 0.677 1.00 97.38 71 MET A N 1
ATOM 533 C CA . MET A 1 71 ? 5.973 4.949 0.961 1.00 97.38 71 MET A CA 1
ATOM 534 C C . MET A 1 71 ? 5.569 5.523 2.307 1.00 97.38 71 MET A C 1
ATOM 536 O O . MET A 1 71 ? 6.313 5.388 3.277 1.00 97.38 71 MET A O 1
ATOM 540 N N . GLU A 1 72 ? 4.379 6.109 2.369 1.00 97.50 72 GLU A N 1
ATOM 541 C CA . GLU A 1 72 ? 3.837 6.699 3.585 1.00 97.50 72 GLU A CA 1
ATOM 542 C C . GLU A 1 72 ? 2.390 6.258 3.813 1.00 97.50 72 GLU A C 1
ATOM 544 O O . GLU A 1 72 ? 1.607 6.103 2.875 1.00 97.50 72 GLU A O 1
ATOM 549 N N . VAL A 1 73 ? 2.051 6.034 5.079 1.00 97.56 73 VAL A N 1
ATOM 550 C CA . VAL A 1 73 ? 0.683 5.877 5.567 1.00 97.56 73 VAL A CA 1
ATOM 551 C C . VAL A 1 73 ? 0.537 6.791 6.771 1.00 97.56 73 VAL A C 1
ATOM 553 O O . VAL A 1 73 ? 1.247 6.591 7.748 1.00 97.56 73 VAL A O 1
ATOM 556 N N . ASP A 1 74 ? -0.393 7.737 6.721 1.00 96.06 74 ASP A N 1
ATOM 557 C CA . ASP A 1 74 ? -0.668 8.690 7.801 1.00 96.06 74 ASP A CA 1
ATOM 558 C C . ASP A 1 74 ? -2.175 8.702 8.102 1.00 96.06 74 ASP A C 1
ATOM 560 O O . ASP A 1 74 ? -3.002 8.723 7.186 1.00 96.06 74 ASP A O 1
ATOM 564 N N . ASN A 1 75 ? -2.544 8.649 9.384 1.00 94.75 75 ASN A N 1
ATOM 565 C CA . ASN A 1 75 ? -3.936 8.777 9.820 1.00 94.75 75 ASN A CA 1
ATOM 566 C C . ASN A 1 75 ? -4.372 10.230 10.088 1.00 94.75 75 ASN A C 1
ATOM 568 O O . ASN A 1 75 ? -5.519 10.448 10.480 1.00 94.75 75 ASN A O 1
ATOM 572 N N . GLY A 1 76 ? -3.481 11.214 9.931 1.00 92.88 76 GLY A N 1
ATOM 573 C CA . GLY A 1 76 ? -3.738 12.630 10.206 1.00 92.88 76 GLY A CA 1
ATOM 574 C C . GLY A 1 76 ? -3.939 12.953 11.692 1.00 92.88 76 GLY A C 1
ATOM 575 O O . GLY A 1 76 ? -4.339 14.064 12.038 1.00 92.88 76 GLY A O 1
ATOM 576 N N . ALA A 1 77 ? -3.683 11.986 12.576 1.00 91.75 77 ALA A N 1
ATOM 577 C CA . ALA A 1 77 ? -3.869 12.066 14.022 1.00 91.75 77 ALA A CA 1
ATOM 578 C C . ALA A 1 77 ? -2.601 11.655 14.797 1.00 91.75 77 ALA A C 1
ATOM 580 O O . ALA A 1 77 ? -2.665 11.373 15.994 1.00 91.75 77 ALA A O 1
ATOM 581 N N . GLY A 1 78 ? -1.446 11.647 14.123 1.00 90.62 78 GLY A N 1
ATOM 582 C CA . GLY A 1 78 ? -0.131 11.428 14.727 1.00 90.62 78 GLY A CA 1
ATOM 583 C C . GLY A 1 78 ? 0.379 9.985 14.698 1.00 90.62 78 GLY A C 1
ATOM 584 O O . GLY A 1 78 ? 1.483 9.751 15.186 1.00 90.62 78 GLY A O 1
ATOM 585 N N . GLU A 1 79 ? -0.364 9.031 14.122 1.00 94.31 79 GLU A N 1
ATOM 586 C CA . GLU A 1 79 ? 0.187 7.710 13.792 1.00 94.31 79 GLU A CA 1
ATOM 587 C C . GLU A 1 79 ? 0.507 7.649 12.298 1.00 94.31 79 GLU A C 1
ATOM 589 O O . GLU A 1 79 ? -0.386 7.734 11.454 1.00 94.31 79 GLU A O 1
ATOM 594 N N . ALA A 1 80 ? 1.786 7.455 11.984 1.00 95.19 80 ALA A N 1
ATOM 595 C CA . ALA A 1 80 ? 2.254 7.336 10.616 1.00 95.19 80 ALA A CA 1
ATOM 596 C C . ALA A 1 80 ? 3.328 6.254 10.474 1.00 95.19 80 ALA A C 1
ATOM 598 O O . ALA A 1 80 ? 4.052 5.923 11.417 1.00 95.19 80 ALA A O 1
ATOM 599 N N . VAL A 1 81 ? 3.438 5.716 9.266 1.00 96.50 81 VAL A N 1
ATOM 600 C CA . VAL A 1 81 ? 4.504 4.818 8.826 1.00 96.50 81 VAL A CA 1
ATOM 601 C C . VAL A 1 81 ? 5.136 5.440 7.601 1.00 96.50 81 VAL A C 1
ATOM 603 O O . VAL A 1 81 ? 4.430 5.752 6.650 1.00 96.50 81 VAL A O 1
ATOM 606 N N . HIS A 1 82 ? 6.458 5.566 7.606 1.00 97.31 82 HIS A N 1
ATOM 607 C CA . HIS A 1 82 ? 7.215 6.063 6.469 1.00 97.31 82 HIS A CA 1
ATOM 608 C C . HIS A 1 82 ? 8.391 5.128 6.188 1.00 97.31 82 HIS A C 1
ATOM 610 O O . HIS A 1 82 ? 9.243 4.914 7.050 1.00 97.31 82 HIS A O 1
ATOM 616 N N . ILE A 1 83 ? 8.436 4.588 4.972 1.00 97.25 83 ILE A N 1
ATOM 617 C CA . ILE A 1 83 ? 9.588 3.865 4.437 1.00 97.25 83 ILE A CA 1
ATOM 618 C C . ILE A 1 83 ? 10.316 4.832 3.514 1.00 97.25 83 ILE A C 1
ATOM 620 O O . ILE A 1 83 ? 9.832 5.154 2.424 1.00 97.25 83 ILE A O 1
ATOM 624 N N . ALA A 1 84 ? 11.485 5.297 3.953 1.00 96.56 84 ALA A N 1
ATOM 625 C CA . ALA A 1 84 ? 12.344 6.120 3.120 1.00 96.56 84 ALA A CA 1
ATOM 626 C C . ALA A 1 84 ? 12.909 5.288 1.961 1.00 96.56 84 ALA A C 1
ATOM 628 O O . ALA A 1 84 ? 13.196 4.099 2.095 1.00 96.56 84 ALA A O 1
ATOM 629 N N . SER A 1 85 ? 13.145 5.928 0.819 1.00 94.56 85 SER A N 1
ATOM 630 C CA . SER A 1 85 ? 13.629 5.229 -0.375 1.00 94.56 85 SER A CA 1
ATOM 631 C C . SER A 1 85 ? 14.999 4.565 -0.211 1.00 94.56 85 SER A C 1
ATOM 633 O O . SER A 1 85 ? 15.287 3.565 -0.866 1.00 94.56 85 SER A O 1
ATOM 635 N N . VAL A 1 86 ? 15.834 5.090 0.687 1.00 96.56 86 VAL A N 1
ATOM 636 C CA . VAL A 1 86 ? 17.146 4.521 1.038 1.00 96.56 86 VAL A CA 1
ATOM 637 C C . VAL A 1 86 ? 17.050 3.250 1.885 1.00 96.56 86 VAL A C 1
ATOM 639 O O . VAL A 1 86 ? 17.991 2.453 1.880 1.00 96.56 86 VAL A O 1
ATOM 642 N N . ASP A 1 87 ? 15.916 3.056 2.557 1.00 96.50 87 ASP A N 1
ATOM 643 C CA . ASP A 1 87 ? 15.638 1.913 3.430 1.00 96.50 87 ASP A CA 1
ATOM 644 C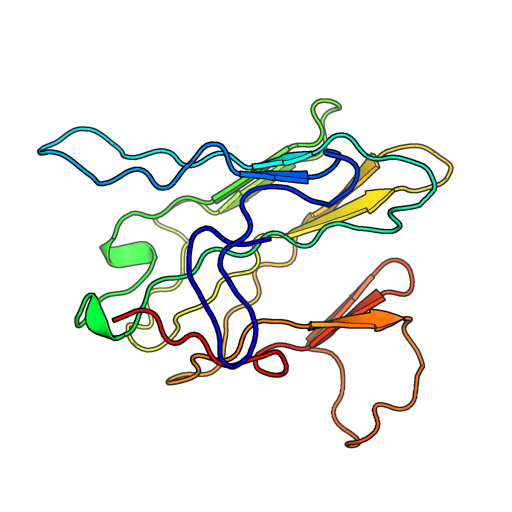 C . ASP A 1 87 ? 14.766 0.858 2.736 1.00 96.50 87 ASP A C 1
ATOM 646 O O . ASP A 1 87 ? 14.739 -0.297 3.155 1.00 96.50 87 ASP A O 1
ATOM 650 N N . ALA A 1 88 ? 14.114 1.222 1.627 1.00 95.62 88 ALA A N 1
ATOM 651 C CA . ALA A 1 88 ? 13.319 0.303 0.826 1.00 95.62 88 ALA A CA 1
ATOM 652 C C . ALA A 1 88 ? 14.146 -0.894 0.311 1.00 95.62 88 ALA A C 1
ATOM 654 O O . ALA A 1 88 ? 15.369 -0.829 0.144 1.00 95.62 88 ALA A O 1
ATOM 655 N N . SER A 1 89 ? 13.468 -2.006 0.004 1.00 95.69 89 SER A N 1
ATOM 656 C CA . SER A 1 89 ? 14.139 -3.228 -0.455 1.00 95.69 89 SER A CA 1
ATOM 657 C C . SER A 1 89 ? 15.041 -2.993 -1.672 1.00 95.69 89 SER A C 1
ATOM 659 O O . SER A 1 89 ? 14.661 -2.348 -2.656 1.00 95.69 89 SER A O 1
ATOM 661 N N . ARG A 1 90 ? 16.237 -3.590 -1.608 1.00 96.06 90 ARG A N 1
ATOM 662 C CA . ARG A 1 90 ? 17.230 -3.628 -2.691 1.00 96.06 90 ARG A CA 1
ATOM 663 C C . ARG A 1 90 ? 17.104 -4.856 -3.595 1.00 96.06 90 ARG A C 1
ATOM 665 O O . ARG A 1 90 ? 17.797 -4.904 -4.607 1.00 96.06 90 ARG A O 1
ATOM 672 N N . ASP A 1 91 ? 16.260 -5.833 -3.255 1.00 94.75 91 ASP A N 1
ATOM 673 C CA . ASP A 1 91 ? 16.083 -7.036 -4.078 1.00 94.75 91 ASP A CA 1
ATOM 674 C C . ASP A 1 91 ? 15.321 -6.686 -5.363 1.00 94.75 91 ASP A C 1
ATOM 676 O O . ASP A 1 91 ? 14.173 -6.254 -5.324 1.00 94.75 91 ASP A O 1
ATOM 680 N N . GLU A 1 92 ? 15.960 -6.882 -6.515 1.00 93.06 92 GLU A N 1
ATOM 681 C CA . GLU A 1 92 ? 15.375 -6.589 -7.832 1.00 93.06 92 GLU A CA 1
ATOM 682 C C . GLU A 1 92 ? 14.307 -7.611 -8.269 1.00 93.06 92 GLU A C 1
ATOM 684 O O . GLU A 1 92 ? 13.778 -7.537 -9.376 1.00 93.06 92 GLU A O 1
ATOM 689 N N . ASN A 1 93 ? 14.005 -8.601 -7.423 1.00 92.50 93 ASN A N 1
ATOM 690 C CA . ASN A 1 93 ? 13.024 -9.643 -7.711 1.00 92.50 93 ASN A CA 1
ATOM 691 C C . ASN A 1 93 ? 11.806 -9.604 -6.785 1.00 92.50 93 ASN A C 1
ATOM 693 O O . ASN A 1 93 ? 10.982 -10.514 -6.869 1.00 92.50 93 ASN A O 1
ATOM 697 N N . VAL A 1 94 ? 11.689 -8.613 -5.895 1.00 93.75 94 VAL A N 1
ATOM 698 C CA . VAL A 1 94 ? 10.464 -8.396 -5.111 1.00 93.75 94 VAL A CA 1
ATOM 699 C C . VAL A 1 94 ? 9.647 -7.277 -5.741 1.00 93.75 94 VAL A C 1
ATOM 701 O O . VAL A 1 94 ? 10.180 -6.223 -6.077 1.00 93.75 94 VAL A O 1
ATOM 704 N N . TYR A 1 95 ? 8.348 -7.511 -5.903 1.00 93.81 95 TYR A N 1
ATOM 705 C CA . TYR A 1 95 ? 7.491 -6.650 -6.719 1.00 93.81 95 TYR A CA 1
ATOM 706 C C . TYR A 1 95 ? 6.373 -5.996 -5.926 1.00 93.81 95 TYR A C 1
ATOM 708 O O . TYR A 1 95 ? 5.810 -5.017 -6.391 1.00 93.81 95 TYR A O 1
ATOM 716 N N . THR A 1 96 ? 6.055 -6.488 -4.728 1.00 95.31 96 THR A N 1
ATOM 717 C CA . THR A 1 96 ? 5.041 -5.884 -3.855 1.00 95.31 96 THR A CA 1
ATOM 718 C C . THR A 1 96 ? 5.641 -5.500 -2.510 1.00 95.31 96 THR A C 1
ATOM 720 O O . THR A 1 96 ? 6.408 -6.282 -1.945 1.00 95.31 96 THR A O 1
ATOM 723 N N . CYS A 1 97 ? 5.242 -4.340 -1.985 1.00 96.81 97 CYS A N 1
ATOM 724 C CA . CYS A 1 97 ? 5.515 -3.903 -0.618 1.00 96.81 97 CYS A CA 1
ATOM 725 C C . CYS A 1 97 ? 4.217 -3.452 0.071 1.00 96.81 97 CYS A C 1
ATOM 727 O O . CYS A 1 97 ? 3.464 -2.668 -0.504 1.00 96.81 97 CYS A O 1
ATOM 729 N N . ILE A 1 98 ? 3.957 -3.924 1.291 1.00 97.62 98 ILE A N 1
ATOM 730 C CA . ILE A 1 98 ? 2.935 -3.381 2.196 1.00 97.62 98 ILE A CA 1
ATOM 731 C C . ILE A 1 98 ? 3.659 -2.539 3.250 1.00 97.62 98 ILE A C 1
ATOM 733 O O . ILE A 1 98 ? 4.310 -3.130 4.117 1.00 97.62 98 ILE A O 1
ATOM 737 N N . PRO A 1 99 ? 3.546 -1.199 3.231 1.00 97.19 99 PRO A N 1
ATOM 738 C CA . PRO A 1 99 ? 4.192 -0.364 4.241 1.00 97.19 99 PRO A CA 1
ATOM 739 C C . PRO A 1 99 ? 3.547 -0.542 5.621 1.00 97.19 99 PRO A C 1
ATOM 741 O O . PRO A 1 99 ? 4.239 -0.680 6.630 1.00 97.19 99 PRO A O 1
ATOM 744 N N . GLY A 1 100 ? 2.218 -0.622 5.668 1.00 96.25 100 GLY A N 1
ATOM 745 C CA . GLY A 1 100 ? 1.467 -0.739 6.909 1.00 96.25 100 GLY A CA 1
ATOM 746 C C . GLY A 1 100 ? 0.020 -1.164 6.700 1.00 96.25 100 GLY A C 1
ATOM 747 O O . GLY A 1 100 ? -0.423 -1.411 5.579 1.00 96.25 100 GLY A O 1
ATOM 748 N N . MET A 1 101 ? -0.715 -1.254 7.804 1.00 96.00 101 MET A N 1
ATOM 749 C CA . MET A 1 101 ? -2.147 -1.547 7.830 1.00 96.00 101 MET A CA 1
ATOM 750 C C . MET A 1 101 ? -2.881 -0.479 8.632 1.00 96.00 101 MET A C 1
ATOM 752 O O . MET A 1 101 ? -2.463 -0.130 9.732 1.00 96.00 101 MET A O 1
ATOM 756 N N . ILE A 1 102 ? -3.998 -0.005 8.089 1.00 96.31 102 ILE A N 1
ATOM 757 C CA . ILE A 1 102 ? -4.865 1.000 8.701 1.00 96.31 102 ILE A CA 1
ATOM 758 C C . ILE A 1 102 ? -6.086 0.278 9.259 1.00 96.31 102 ILE A C 1
ATOM 760 O O . ILE A 1 102 ? -6.808 -0.367 8.498 1.00 96.31 102 ILE A O 1
ATOM 764 N N . VAL A 1 103 ? -6.337 0.378 10.560 1.00 95.25 103 VAL A N 1
ATOM 765 C CA . VAL A 1 103 ? -7.433 -0.320 11.243 1.00 95.25 103 VAL A CA 1
ATOM 766 C C . VAL A 1 103 ? -8.450 0.687 11.760 1.00 95.25 103 VAL A C 1
ATOM 768 O O . VAL A 1 103 ? -8.100 1.641 12.452 1.00 95.25 103 VAL A O 1
ATOM 771 N N . ASN A 1 104 ? -9.725 0.442 11.459 1.00 94.38 104 ASN A N 1
ATOM 772 C CA . ASN A 1 104 ? -10.839 1.153 12.075 1.00 94.38 104 ASN A CA 1
ATOM 773 C C . ASN A 1 104 ? -11.117 0.518 13.450 1.00 94.38 104 ASN A C 1
ATOM 775 O O . ASN A 1 104 ? -11.780 -0.524 13.532 1.00 94.38 104 ASN A O 1
ATOM 779 N N . ALA A 1 105 ? -10.511 1.054 14.511 1.00 90.06 105 ALA A N 1
ATOM 780 C CA . ALA A 1 105 ? -10.678 0.562 15.877 1.00 90.06 105 ALA A CA 1
ATOM 781 C C . ALA A 1 105 ? -11.704 1.403 16.653 1.00 90.06 105 ALA A C 1
ATOM 783 O O . ALA A 1 105 ? -11.971 2.553 16.320 1.00 90.06 105 ALA A O 1
ATOM 784 N N . GLU A 1 106 ? -12.255 0.834 17.728 1.00 85.00 106 GLU A N 1
ATOM 785 C CA . GLU A 1 106 ? -13.295 1.467 18.559 1.00 85.00 106 GLU A CA 1
ATOM 786 C C . GLU A 1 106 ? -12.857 2.820 19.156 1.00 85.00 106 GLU A C 1
ATOM 788 O O . GLU A 1 106 ? -13.677 3.708 19.358 1.00 85.00 106 GLU A O 1
ATOM 793 N N . GLY A 1 107 ? -11.552 2.999 19.389 1.00 84.25 107 GLY A N 1
ATOM 794 C CA . GLY A 1 107 ? -10.957 4.236 19.909 1.00 84.25 107 GLY A CA 1
ATOM 795 C C . GLY A 1 107 ? -10.395 5.189 18.848 1.00 84.25 107 GLY A C 1
ATOM 796 O O . GLY A 1 107 ? -9.738 6.159 19.216 1.00 84.25 107 GLY A O 1
ATOM 797 N N . GLY A 1 108 ? -10.598 4.908 17.557 1.00 89.50 108 GLY A N 1
ATOM 798 C CA . GLY A 1 108 ? -10.071 5.700 16.445 1.00 89.50 108 GLY A CA 1
ATOM 799 C C . GLY A 1 108 ? -9.232 4.893 15.453 1.00 89.50 108 GLY A C 1
ATOM 800 O O . GLY A 1 108 ? -9.021 3.688 15.600 1.00 89.50 108 GLY A O 1
ATOM 801 N N . VAL A 1 109 ? -8.757 5.573 14.411 1.00 94.44 109 VAL A N 1
ATOM 802 C CA . VAL A 1 109 ? -7.977 4.951 13.335 1.00 94.44 109 VAL A CA 1
ATOM 803 C C . VAL A 1 109 ? -6.555 4.667 13.806 1.00 94.44 109 VAL A C 1
ATOM 805 O O . VAL A 1 109 ? -5.840 5.587 14.199 1.00 94.44 109 VAL A O 1
ATOM 808 N N . ARG A 1 110 ? -6.141 3.401 13.727 1.00 94.62 110 ARG A N 1
ATOM 809 C CA . ARG A 1 110 ? -4.794 2.940 14.089 1.00 94.62 110 ARG A CA 1
ATOM 810 C C . ARG A 1 110 ? -3.969 2.622 12.849 1.00 94.62 110 ARG A C 1
ATOM 812 O O . ARG A 1 110 ? -4.510 2.084 11.881 1.00 94.62 110 ARG A O 1
ATOM 819 N N . VAL A 1 111 ? -2.668 2.890 12.894 1.00 95.62 111 VAL A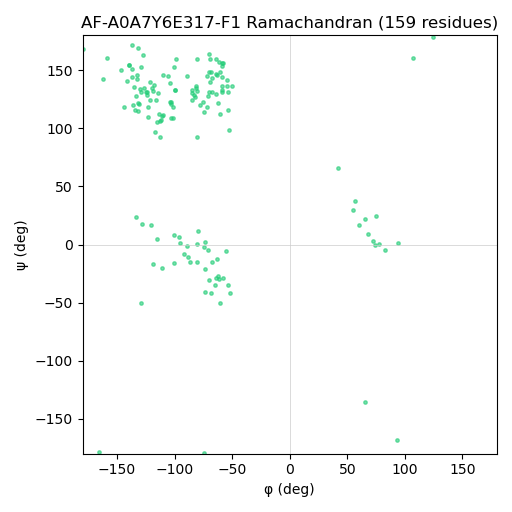 N 1
ATOM 820 C CA . VAL A 1 111 ? -1.708 2.500 11.855 1.00 95.62 111 VAL A CA 1
ATOM 821 C C . VAL A 1 111 ? -0.697 1.515 12.433 1.00 95.62 111 VAL A C 1
ATOM 823 O O . VAL A 1 111 ? -0.010 1.791 13.413 1.00 95.62 111 VAL A O 1
ATOM 826 N N . HIS A 1 112 ? -0.577 0.352 11.797 1.00 94.44 112 HIS A N 1
ATOM 827 C CA . HIS A 1 112 ? 0.433 -0.652 12.121 1.00 94.44 112 HIS A CA 1
ATOM 828 C C . HIS A 1 112 ? 1.549 -0.614 11.083 1.00 94.44 112 HIS A C 1
ATOM 830 O O . HIS A 1 112 ? 1.292 -0.831 9.898 1.00 94.44 112 HIS A O 1
ATOM 836 N N . ALA A 1 113 ? 2.785 -0.392 11.532 1.00 94.25 113 ALA A N 1
ATOM 837 C CA . ALA A 1 113 ? 3.977 -0.589 10.713 1.00 94.25 113 ALA A CA 1
ATOM 838 C C . ALA A 1 113 ? 4.158 -2.079 10.405 1.00 94.25 113 ALA A C 1
ATOM 840 O O . ALA A 1 113 ? 4.082 -2.907 11.315 1.00 94.25 113 ALA A O 1
ATOM 841 N N . LEU A 1 114 ? 4.379 -2.419 9.134 1.00 93.81 114 LEU A N 1
ATOM 842 C CA . LEU A 1 114 ? 4.502 -3.809 8.696 1.00 93.81 114 LEU A CA 1
ATOM 843 C C . LEU A 1 114 ? 5.747 -4.061 7.850 1.00 93.81 114 LEU A C 1
ATOM 845 O O . LEU A 1 114 ? 6.462 -5.016 8.130 1.00 93.81 114 LEU A O 1
ATOM 849 N N . GLU A 1 115 ? 5.964 -3.240 6.819 1.00 95.19 115 GLU A N 1
ATOM 850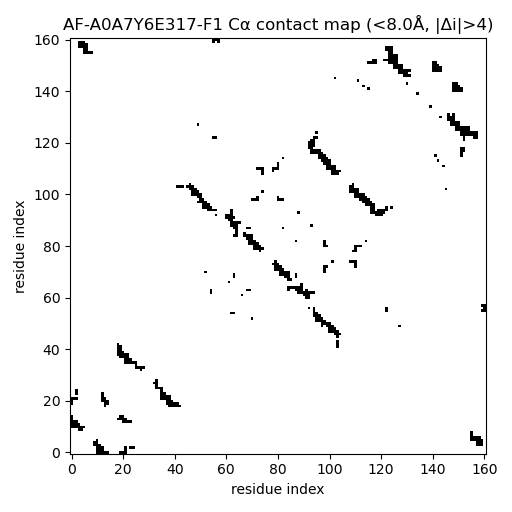 C CA . GLU A 1 115 ? 7.004 -3.426 5.798 1.00 95.19 115 GLU A CA 1
ATOM 851 C C . GLU A 1 115 ? 7.147 -4.894 5.329 1.00 95.19 115 GLU A C 1
ATOM 853 O O . GLU A 1 115 ? 8.145 -5.580 5.554 1.00 95.19 115 GLU A O 1
ATOM 858 N N . LEU A 1 116 ? 6.104 -5.408 4.669 1.00 96.25 116 LEU A N 1
ATOM 859 C CA . LEU A 1 116 ? 6.101 -6.769 4.122 1.00 96.25 116 LEU A CA 1
ATOM 860 C C . LEU A 1 116 ? 6.395 -6.751 2.628 1.00 96.25 116 LEU A C 1
ATOM 862 O O . LEU A 1 116 ? 5.743 -6.032 1.874 1.00 96.25 116 LEU A O 1
ATOM 866 N N . TYR A 1 117 ? 7.304 -7.615 2.184 1.00 95.81 117 TYR A N 1
ATOM 867 C CA . TYR A 1 117 ? 7.633 -7.783 0.771 1.00 95.81 117 TYR A CA 1
ATOM 868 C C . TYR A 1 117 ? 7.139 -9.127 0.229 1.00 95.81 117 TYR A C 1
ATOM 870 O O . TYR A 1 117 ? 7.128 -10.137 0.934 1.00 95.81 117 TYR A O 1
ATOM 878 N N . SER A 1 118 ? 6.738 -9.144 -1.044 1.00 95.75 118 SER A N 1
ATOM 879 C CA . SER A 1 118 ? 6.438 -10.383 -1.776 1.00 95.75 118 SER A CA 1
ATOM 880 C C . SER A 1 118 ? 7.649 -11.313 -1.829 1.00 95.75 118 SER A C 1
ATOM 882 O O . SER A 1 118 ? 8.794 -10.853 -1.842 1.00 95.75 118 SER A O 1
ATOM 884 N N . ARG A 1 119 ? 7.421 -12.616 -2.012 1.00 95.19 119 ARG A N 1
ATOM 885 C CA . ARG A 1 119 ? 8.496 -13.534 -2.425 1.00 95.19 119 ARG A CA 1
ATOM 886 C C . ARG A 1 119 ? 9.112 -13.099 -3.754 1.00 95.19 119 ARG A C 1
ATOM 888 O O . ARG A 1 119 ? 8.439 -12.533 -4.617 1.00 95.19 119 ARG A O 1
ATOM 895 N N . ARG A 1 120 ? 10.378 -13.472 -3.954 1.00 93.38 120 ARG A N 1
ATOM 896 C CA . ARG A 1 120 ? 11.068 -13.273 -5.232 1.00 93.38 120 ARG A CA 1
ATOM 897 C C . ARG A 1 120 ? 10.268 -13.885 -6.387 1.00 93.38 120 ARG A C 1
ATOM 899 O O . ARG A 1 120 ? 9.859 -15.043 -6.293 1.00 93.38 120 ARG A O 1
ATOM 906 N N . GLY A 1 121 ? 10.059 -13.131 -7.465 1.00 91.50 121 GLY A N 1
ATOM 907 C CA . GLY A 1 121 ? 9.354 -13.602 -8.663 1.00 91.50 121 GLY A CA 1
ATOM 908 C C . GLY A 1 121 ? 7.821 -13.545 -8.592 1.00 91.50 121 GLY A C 1
ATOM 909 O O . GLY A 1 121 ? 7.158 -13.880 -9.574 1.00 91.50 121 GLY A O 1
ATOM 910 N N . SER A 1 122 ? 7.240 -13.176 -7.448 1.00 93.56 122 SER A N 1
ATOM 911 C CA . SER A 1 122 ? 5.793 -13.253 -7.237 1.00 93.56 122 SER A CA 1
ATOM 912 C C . SER A 1 122 ? 5.056 -12.021 -7.759 1.00 93.56 122 SER A C 1
ATOM 914 O O . SER A 1 122 ? 5.312 -10.905 -7.322 1.00 93.56 122 SER A O 1
ATOM 916 N N . GLU A 1 123 ? 4.082 -12.254 -8.641 1.00 93.56 123 GLU A N 1
ATOM 917 C CA . GLU A 1 123 ? 3.130 -11.241 -9.131 1.00 93.56 123 GLU A CA 1
ATOM 918 C C . GLU A 1 123 ? 1.765 -11.333 -8.439 1.00 93.56 123 GLU A C 1
ATOM 920 O O . GLU A 1 123 ? 0.786 -10.724 -8.875 1.00 93.56 123 GLU A O 1
ATOM 925 N N . ASN A 1 124 ? 1.648 -12.164 -7.406 1.00 94.81 124 ASN A N 1
ATOM 926 C CA . ASN A 1 124 ? 0.390 -12.344 -6.701 1.00 94.81 124 ASN A CA 1
ATOM 927 C C . ASN A 1 124 ? 0.181 -11.203 -5.710 1.00 94.81 124 ASN A C 1
ATOM 929 O O . ASN A 1 124 ? 1.064 -10.883 -4.916 1.00 94.81 124 ASN A O 1
ATOM 933 N N . ARG A 1 125 ? -1.021 -10.623 -5.725 1.00 95.06 125 ARG A N 1
ATOM 934 C CA . ARG A 1 125 ? -1.414 -9.601 -4.751 1.00 95.06 125 ARG A CA 1
ATOM 935 C C . ARG A 1 125 ? -1.400 -10.158 -3.324 1.00 95.06 125 ARG A C 1
ATOM 937 O O . ARG A 1 125 ? -1.569 -11.366 -3.136 1.00 95.06 125 ARG A O 1
ATOM 944 N N . PRO A 1 126 ? -1.263 -9.303 -2.306 1.00 94.69 126 PRO A N 1
ATOM 945 C CA . PRO A 1 126 ? -1.533 -9.715 -0.941 1.00 94.69 126 PRO A CA 1
ATOM 946 C C . PRO A 1 126 ? -3.031 -9.969 -0.742 1.00 94.69 126 PRO A C 1
ATOM 948 O O . PRO A 1 126 ? -3.876 -9.490 -1.506 1.00 94.69 126 PRO A O 1
ATOM 951 N N . GLN A 1 127 ? -3.358 -10.731 0.294 1.00 92.81 127 GLN A N 1
ATOM 952 C CA . GLN A 1 127 ? -4.723 -11.022 0.715 1.00 92.81 127 GLN A CA 1
ATOM 953 C C . GLN A 1 127 ? -4.852 -10.812 2.221 1.00 92.81 127 GLN A C 1
ATOM 955 O O . GLN A 1 127 ? -3.914 -11.074 2.967 1.00 92.81 127 GLN A O 1
ATOM 960 N N . ALA A 1 128 ? -6.017 -10.342 2.655 1.00 90.56 128 ALA A N 1
ATOM 961 C CA . ALA A 1 128 ? -6.336 -10.140 4.060 1.00 90.56 128 ALA A CA 1
ATOM 962 C C . ALA A 1 128 ? -7.516 -11.020 4.456 1.00 90.56 128 ALA A C 1
ATOM 964 O O . ALA A 1 128 ? -8.498 -11.111 3.712 1.00 90.56 128 ALA A O 1
ATOM 965 N N . GLU A 1 129 ? -7.432 -11.653 5.620 1.00 89.38 129 GLU A N 1
ATOM 966 C CA . GLU A 1 129 ? -8.476 -12.535 6.141 1.00 89.38 129 GLU A CA 1
ATOM 967 C C . GLU A 1 129 ? -8.660 -12.332 7.650 1.00 89.38 129 GLU A C 1
ATOM 969 O O . GLU A 1 129 ? -7.725 -11.919 8.330 1.00 89.38 129 GLU A O 1
ATOM 974 N N . PRO A 1 130 ? -9.844 -12.625 8.217 1.00 86.44 130 PRO A N 1
ATOM 975 C CA . PRO A 1 130 ? -9.997 -12.683 9.667 1.00 86.44 130 PRO A CA 1
ATOM 976 C C . PRO A 1 130 ? -9.048 -13.718 10.287 1.00 86.44 130 PRO A C 1
ATOM 978 O O . PRO A 1 130 ? -9.014 -14.870 9.841 1.00 86.44 130 PRO A O 1
ATOM 981 N N . ALA A 1 131 ? -8.324 -13.314 11.331 1.00 81.62 131 ALA A N 1
ATOM 982 C CA . ALA A 1 131 ? -7.337 -14.146 12.004 1.00 81.62 131 ALA A CA 1
ATOM 983 C C . ALA A 1 131 ? -7.955 -15.411 12.608 1.00 81.62 131 ALA A C 1
ATOM 985 O O . ALA A 1 131 ? -9.108 -15.435 13.047 1.00 81.62 131 ALA A O 1
ATOM 986 N N . GLY A 1 132 ? -7.171 -16.489 12.650 1.00 66.81 132 GLY A N 1
ATOM 987 C CA . GLY A 1 132 ? -7.584 -17.739 13.295 1.00 66.81 132 GLY A CA 1
ATOM 988 C C . GLY A 1 132 ? -8.550 -18.595 12.470 1.00 66.81 132 GLY A C 1
ATOM 989 O O . GLY A 1 132 ? -8.878 -19.714 12.881 1.00 66.81 132 GLY A O 1
ATOM 990 N N . ARG A 1 133 ? -8.931 -18.164 11.258 1.00 59.38 133 ARG A N 1
ATOM 991 C CA . ARG A 1 133 ? -9.314 -19.129 10.224 1.00 59.38 133 ARG A CA 1
ATOM 992 C C . ARG A 1 133 ? -8.089 -20.001 9.995 1.00 59.38 133 ARG A C 1
ATOM 994 O O . ARG A 1 133 ? -7.070 -19.517 9.523 1.00 59.38 133 ARG A O 1
ATOM 1001 N N . LYS A 1 134 ? -8.161 -21.288 10.357 1.00 52.22 134 LYS A N 1
ATOM 1002 C CA . LYS A 1 134 ? -7.188 -22.286 9.893 1.00 52.22 134 LYS A CA 1
ATOM 1003 C C . LYS A 1 134 ? -7.166 -22.155 8.375 1.00 52.22 134 LYS A C 1
ATOM 1005 O O . LYS A 1 134 ? -8.102 -22.622 7.728 1.00 52.22 134 LYS A O 1
ATOM 1010 N N . GLY A 1 135 ? -6.182 -21.428 7.842 1.00 48.56 135 GLY A N 1
ATOM 1011 C CA . GLY A 1 135 ? -6.124 -21.113 6.425 1.00 48.56 135 GLY A CA 1
ATOM 1012 C C . GLY A 1 135 ? -6.317 -22.408 5.657 1.00 48.56 135 GLY A C 1
ATOM 1013 O O . GLY A 1 135 ? -5.740 -23.434 6.033 1.00 48.56 135 GLY A O 1
ATOM 1014 N N . VAL A 1 136 ? -7.132 -22.372 4.604 1.00 47.34 136 VAL A N 1
ATOM 1015 C CA . VAL A 1 136 ? -7.525 -23.544 3.798 1.00 47.34 136 VAL A CA 1
ATOM 1016 C C . VAL A 1 136 ? -6.299 -24.314 3.246 1.00 47.34 136 VAL A C 1
ATOM 1018 O O . VAL A 1 136 ? -6.431 -25.416 2.729 1.00 47.34 136 VAL A O 1
ATOM 1021 N N . PHE A 1 137 ? -5.079 -23.793 3.439 1.00 49.56 137 PHE A N 1
ATOM 1022 C CA . PHE A 1 137 ? -3.809 -24.367 2.999 1.00 49.56 137 PHE A CA 1
ATOM 1023 C C . PHE A 1 137 ? -2.673 -24.386 4.044 1.00 49.56 137 PHE A C 1
ATOM 1025 O O . PHE A 1 137 ? -1.504 -24.423 3.658 1.00 49.56 137 PHE A O 1
ATOM 1032 N N . GLY A 1 138 ? -2.965 -24.355 5.350 1.00 52.62 138 GLY A N 1
ATOM 1033 C CA . GLY A 1 138 ? -1.988 -24.705 6.400 1.00 52.62 138 GLY A CA 1
ATOM 1034 C C . GLY A 1 138 ? -0.704 -23.858 6.484 1.00 52.62 138 GLY A C 1
ATOM 1035 O O . GLY A 1 138 ? 0.258 -24.294 7.112 1.00 52.62 138 GLY A O 1
ATOM 1036 N N . ARG A 1 139 ? -0.649 -22.666 5.868 1.00 60.56 139 ARG A N 1
ATOM 1037 C CA . ARG A 1 139 ? 0.484 -21.731 6.005 1.00 60.56 139 ARG A CA 1
ATOM 1038 C C . ARG A 1 139 ? 0.121 -20.573 6.932 1.00 60.56 139 ARG A C 1
ATOM 1040 O O . ARG A 1 139 ? -0.995 -20.069 6.876 1.00 60.56 139 ARG A O 1
ATOM 1047 N N . ARG A 1 140 ? 1.080 -20.199 7.784 1.00 65.44 140 ARG A N 1
ATOM 1048 C CA . ARG A 1 140 ? 0.992 -19.114 8.770 1.00 65.44 140 ARG A CA 1
ATOM 1049 C C . ARG A 1 140 ? 0.961 -17.760 8.053 1.00 65.44 140 ARG A C 1
ATOM 1051 O O . ARG A 1 140 ? 1.698 -17.598 7.084 1.00 65.44 140 ARG A O 1
ATOM 1058 N N . ALA A 1 141 ? 0.133 -16.838 8.537 1.00 75.31 141 ALA A N 1
ATOM 1059 C CA . ALA A 1 141 ? 0.130 -15.451 8.085 1.00 75.31 141 ALA A CA 1
ATOM 1060 C C . ALA A 1 141 ? 1.500 -14.797 8.303 1.00 75.31 141 ALA A C 1
ATOM 1062 O O . ALA A 1 141 ? 2.180 -15.098 9.290 1.00 75.31 141 ALA A O 1
ATOM 1063 N N . GLU A 1 142 ? 1.902 -13.919 7.385 1.00 81.38 142 GLU A N 1
ATOM 1064 C CA . GLU A 1 142 ? 3.134 -13.139 7.506 1.00 81.38 142 GLU A CA 1
ATOM 1065 C C . GLU A 1 142 ? 3.021 -12.080 8.613 1.00 81.38 142 GLU A C 1
ATOM 1067 O O . GLU A 1 142 ? 4.005 -11.792 9.289 1.00 81.38 142 GLU A O 1
ATOM 1072 N N . SER A 1 143 ? 1.816 -11.558 8.854 1.00 79.25 143 SER A N 1
ATOM 1073 C CA . SER A 1 143 ? 1.509 -10.712 10.007 1.00 79.25 143 SER A CA 1
ATOM 1074 C C . SER A 1 143 ? 0.075 -10.935 10.483 1.00 79.25 143 SER A C 1
ATOM 1076 O O . SER A 1 143 ? -0.804 -11.262 9.686 1.00 79.25 143 SER A O 1
ATOM 1078 N N . CYS A 1 144 ? -0.140 -10.750 11.784 1.00 74.56 144 CYS A N 1
ATOM 1079 C CA . CYS A 1 144 ? -1.451 -10.731 12.417 1.00 74.56 144 CYS A CA 1
ATOM 1080 C C . CYS A 1 144 ? -1.509 -9.534 13.367 1.00 74.56 144 CYS A C 1
ATOM 1082 O O . CYS A 1 144 ? -0.794 -9.502 14.370 1.00 74.56 144 CYS A O 1
ATOM 1084 N N . ALA A 1 145 ? -2.387 -8.581 13.077 1.00 79.94 145 ALA A N 1
ATOM 1085 C CA . ALA A 1 145 ? -2.719 -7.488 13.983 1.00 79.94 145 ALA A CA 1
ATOM 1086 C C . ALA A 1 145 ? -4.232 -7.270 13.969 1.00 79.94 145 ALA A C 1
ATOM 1088 O O . ALA A 1 145 ? -4.889 -7.482 12.952 1.00 79.94 145 ALA A O 1
ATOM 1089 N N . ASP A 1 146 ? -4.797 -6.923 15.125 1.00 85.88 146 ASP A N 1
ATOM 1090 C CA . ASP A 1 146 ? -6.213 -6.559 15.253 1.00 85.88 146 ASP A CA 1
ATOM 1091 C C . ASP A 1 146 ? -7.214 -7.602 14.719 1.00 85.88 146 ASP A C 1
ATOM 1093 O O . ASP A 1 146 ? -8.327 -7.280 14.287 1.00 85.88 146 ASP A O 1
ATOM 1097 N N . GLY A 1 147 ? -6.824 -8.880 14.786 1.00 87.69 147 GLY A N 1
ATOM 1098 C CA . GLY A 1 147 ? -7.626 -10.000 14.299 1.00 87.69 147 GLY A CA 1
ATOM 1099 C C . GLY A 1 147 ? -7.653 -10.120 12.774 1.00 87.69 147 GLY A C 1
ATOM 1100 O O . GLY A 1 147 ? -8.613 -10.671 12.235 1.00 87.69 147 GLY A O 1
ATOM 1101 N N . ILE A 1 148 ? -6.636 -9.605 12.081 1.00 90.88 148 ILE A N 1
ATOM 1102 C CA . ILE A 1 148 ? -6.504 -9.642 10.624 1.00 90.88 148 ILE A CA 1
ATOM 1103 C C . ILE A 1 148 ? -5.182 -10.312 10.265 1.00 90.88 148 ILE A C 1
ATOM 1105 O O . ILE A 1 148 ? -4.113 -9.811 10.610 1.00 90.88 148 ILE A O 1
ATOM 1109 N N . ASP A 1 149 ? -5.275 -11.428 9.550 1.00 91.81 149 ASP A N 1
ATOM 1110 C CA . ASP A 1 149 ? -4.147 -12.117 8.940 1.00 91.81 149 ASP A CA 1
ATOM 1111 C C . ASP A 1 149 ? -3.838 -11.485 7.579 1.00 91.81 149 ASP A C 1
ATOM 1113 O O . ASP A 1 149 ? -4.723 -11.338 6.729 1.00 91.81 149 ASP A O 1
ATOM 1117 N N . ILE A 1 150 ? -2.567 -11.153 7.358 1.00 93.00 150 ILE A N 1
ATOM 1118 C CA . ILE A 1 150 ? -2.048 -10.717 6.060 1.00 93.00 150 ILE A CA 1
ATOM 1119 C C . ILE A 1 150 ? -1.277 -11.875 5.441 1.00 93.00 150 ILE A C 1
ATOM 1121 O O . ILE A 1 150 ? -0.333 -12.402 6.030 1.00 93.00 150 ILE A O 1
ATOM 1125 N N . LEU A 1 151 ? -1.707 -12.251 4.240 1.00 92.62 151 LEU A N 1
ATOM 1126 C CA . LEU A 1 151 ? -1.168 -13.338 3.443 1.00 92.62 151 LEU A CA 1
ATOM 1127 C C . LEU A 1 151 ? -0.488 -12.763 2.201 1.00 92.62 151 LEU A C 1
ATOM 1129 O O . LEU A 1 151 ? -1.155 -12.344 1.247 1.00 92.62 151 LEU A O 1
ATO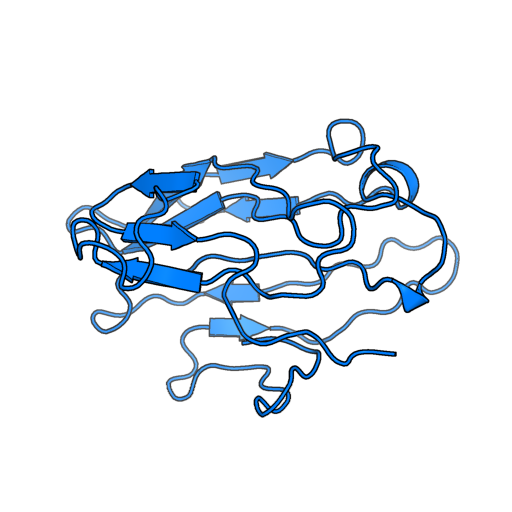M 1133 N N . MET A 1 152 ? 0.841 -12.768 2.188 1.00 94.19 152 MET A N 1
ATOM 1134 C CA . MET A 1 152 ? 1.605 -12.349 1.014 1.00 94.19 152 MET A CA 1
ATOM 1135 C C . MET A 1 152 ? 1.495 -13.394 -0.103 1.00 94.19 152 MET A C 1
ATOM 1137 O O . MET A 1 152 ? 1.450 -14.603 0.135 1.00 94.19 152 MET A O 1
ATOM 1141 N N . ASP A 1 153 ? 1.465 -12.922 -1.351 1.00 94.62 153 ASP A N 1
ATOM 1142 C CA . ASP A 1 153 ? 1.511 -13.755 -2.559 1.00 94.62 153 ASP A CA 1
ATOM 1143 C C . ASP A 1 153 ? 0.302 -14.693 -2.782 1.00 94.62 153 ASP A C 1
ATOM 1145 O O . ASP A 1 153 ? 0.424 -15.706 -3.487 1.00 94.62 153 ASP A O 1
ATOM 1149 N N . ARG A 1 154 ? -0.863 -14.405 -2.180 1.00 93.00 154 ARG A N 1
ATOM 1150 C CA . ARG A 1 154 ? -2.055 -15.289 -2.212 1.00 93.00 154 ARG A CA 1
ATOM 1151 C C . ARG A 1 154 ? -3.245 -14.787 -3.004 1.00 93.00 154 ARG A C 1
ATOM 1153 O O . ARG A 1 154 ? -4.083 -15.594 -3.394 1.00 93.00 154 ARG A O 1
ATOM 1160 N N . GLY A 1 155 ? -3.304 -13.491 -3.255 1.00 93.12 155 GLY A N 1
ATOM 1161 C CA . GLY A 1 155 ? -4.345 -12.885 -4.056 1.00 93.12 155 GLY A CA 1
ATOM 1162 C C . GLY A 1 155 ? -4.172 -13.149 -5.557 1.00 93.12 155 GLY A C 1
ATOM 1163 O O . GLY A 1 155 ? -3.222 -13.802 -5.999 1.00 93.12 155 GLY A O 1
ATOM 1164 N N . PRO A 1 156 ? -5.091 -12.605 -6.370 1.00 94.69 156 PRO A N 1
ATOM 1165 C CA . PRO A 1 156 ? -5.028 -12.688 -7.823 1.00 94.69 156 PRO A CA 1
ATOM 1166 C C . PRO A 1 156 ? -3.699 -12.173 -8.386 1.00 94.69 156 PRO A C 1
ATOM 1168 O O . PRO A 1 156 ? -3.162 -11.165 -7.922 1.00 94.69 156 PRO A O 1
ATOM 1171 N N . ARG A 1 157 ? -3.197 -12.846 -9.425 1.00 94.69 157 ARG A N 1
ATOM 1172 C CA . ARG A 1 157 ? -1.955 -12.476 -10.110 1.00 94.69 157 ARG A CA 1
ATOM 1173 C C . ARG A 1 157 ? -2.130 -11.192 -10.916 1.00 94.69 157 ARG A C 1
ATOM 1175 O O . ARG A 1 157 ? -3.043 -11.127 -11.746 1.00 94.69 157 ARG A O 1
ATOM 1182 N N . ASN A 1 158 ? -1.248 -10.217 -10.720 1.00 92.12 158 ASN A N 1
ATOM 1183 C CA . ASN A 1 158 ? -1.141 -9.026 -11.556 1.00 92.12 158 ASN A CA 1
ATOM 1184 C C . ASN A 1 158 ? -0.867 -9.424 -13.012 1.00 92.12 158 ASN A C 1
ATOM 1186 O O . ASN A 1 158 ? -0.077 -10.324 -13.289 1.00 92.12 158 ASN A O 1
ATOM 1190 N N . VAL A 1 159 ? -1.557 -8.767 -13.944 1.00 86.75 159 VAL A N 1
ATOM 1191 C CA . VAL A 1 159 ? -1.397 -8.994 -15.397 1.00 86.75 159 VAL A CA 1
ATOM 1192 C C . VAL A 1 159 ? -0.958 -7.727 -16.126 1.00 86.75 159 VAL A C 1
ATOM 1194 O O . VAL A 1 159 ? -1.083 -7.631 -17.345 1.00 86.75 159 VAL A O 1
ATOM 1197 N N . PHE A 1 160 ? -0.467 -6.750 -15.364 1.00 75.81 160 PHE A N 1
ATOM 1198 C CA . PHE A 1 160 ? 0.115 -5.530 -15.896 1.00 75.81 160 PHE A CA 1
ATOM 1199 C C . PHE A 1 160 ? 1.378 -5.879 -16.691 1.00 75.81 160 PHE A C 1
ATOM 1201 O O . PHE A 1 160 ? 2.214 -6.646 -16.211 1.00 75.81 160 PHE A O 1
ATOM 1208 N N . LYS A 1 161 ? 1.454 -5.368 -17.918 1.00 61.94 161 LYS A N 1
ATOM 1209 C CA . LYS A 1 161 ? 2.572 -5.533 -18.844 1.00 61.94 161 LYS A CA 1
ATOM 1210 C C . LYS A 1 161 ? 3.095 -4.161 -19.202 1.00 61.94 161 LYS A C 1
ATOM 1212 O O . LYS A 1 161 ? 2.246 -3.296 -19.501 1.00 61.94 161 LYS A O 1
#

Secondary structure (DSSP, 8-state):
-BSS-BTTB--BSB-TTSSEEE-------TTSPP---EEE---TT-SEE---EE--GGG-S--TTTTT--EEEE-SSS-EEEE-TTTS---TT--EEEEEEEEEETTEEEEEEEEEEPPTT--BPPEEEETT---TT----SEEETTEEEETT-S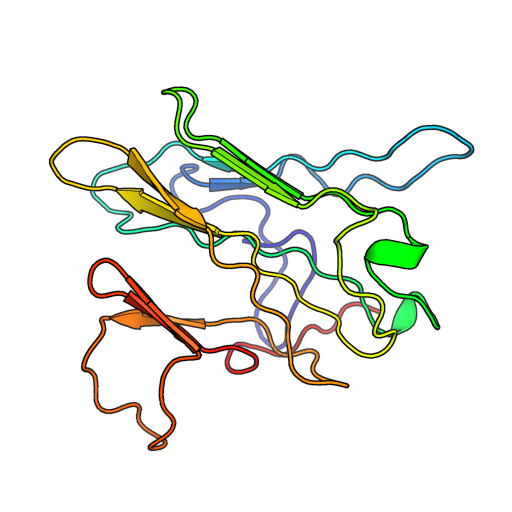PBB---

Foldseek 3Di:
DDCADFDVGDGDQADPVRQWGKPHDFDDDPPDDTDTDIHGRDDPVDFKDFDKAFDDCVVDFFFLLRVQPKDKDDPVPPAMFIDGSNNGDGDRQWTMWGQWMWGQDPVGIHTGGDGDIAPGNAQAAKDKDFAPPCPPPNDAASDDDPRIGIGHRPHTGTPGD

Sequence (161 aa):
IAAFPATGIPIRLSSADGAVRHLGDVKRSGAQMAEEVIEIHLNDRIRAVIPWAYSAQSNGAGSFHRYQVSMEVDNGAGEAVHIASVDASRDENVYTCIPGMIVNAEGGVRVHALELYSRRGSENRPQAEPAGRKGVFGRRAESCADGIDILMDRGPRNVFK

Mean predicted aligned error: 5.11 Å